Protein AF-A0A2W4QGM8-F1 (afdb_monomer_lite)

Foldseek 3Di:
DPQFDKDWDFPDDDPFKTKIFIDTPNHGFWIWIWGDDPAEIAIAIEGECCVPVVCVVVVVVNLLSVLQVVCVVCVVVVHQHAQHPYWYWYHNPVDIDTDGRDHCVVSPNDDDDDD

pLDDT: mean 84.16, std 13.18, range [39.97, 96.94]

Sequence (115 aa):
MNPTPVNFRVTSADRTEERLAIEIRGTPAGEAVIRYDSATAIVDARVRLEGFQQMHIALHQFHYELAAELLAFVLDRGAMAQESDGAILYDLGSELQALPLPANHEVGLGYPNSW

Structure (mmCIF, N/CA/C/O backbone):
data_AF-A0A2W4QGM8-F1
#
_entry.id   AF-A0A2W4QGM8-F1
#
loop_
_atom_site.group_PDB
_atom_site.id
_atom_site.type_symbol
_atom_site.label_atom_id
_atom_site.label_alt_id
_atom_site.label_comp_id
_atom_site.label_asym_id
_atom_site.label_entity_id
_atom_site.label_seq_id
_atom_site.pdbx_PDB_ins_code
_atom_site.Cartn_x
_atom_site.Cartn_y
_atom_site.Cartn_z
_atom_site.occupancy
_atom_site.B_iso_or_equiv
_atom_site.auth_seq_id
_atom_site.auth_comp_id
_atom_site.auth_asym_id
_atom_site.auth_atom_id
_atom_site.pdbx_PDB_model_num
ATOM 1 N N . MET A 1 1 ? 7.040 -0.023 20.015 1.00 51.44 1 MET A N 1
ATOM 2 C CA . MET A 1 1 ? 5.672 -0.506 19.715 1.00 51.44 1 MET A CA 1
ATOM 3 C C . MET A 1 1 ? 5.815 -1.804 18.942 1.00 51.44 1 MET A C 1
ATOM 5 O O . MET A 1 1 ? 6.770 -1.902 18.185 1.00 51.44 1 MET A O 1
ATOM 9 N N . ASN A 1 2 ? 4.941 -2.792 19.147 1.00 63.03 2 ASN A N 1
ATOM 10 C CA . ASN A 1 2 ? 4.914 -3.948 18.245 1.00 63.03 2 ASN A CA 1
ATOM 11 C C . ASN A 1 2 ? 4.389 -3.484 16.877 1.00 63.03 2 ASN A C 1
ATOM 13 O O . ASN A 1 2 ? 3.409 -2.732 16.875 1.00 63.03 2 ASN A O 1
ATOM 17 N N . PRO A 1 3 ? 5.008 -3.902 15.758 1.00 67.50 3 PRO A N 1
ATOM 18 C CA . PRO A 1 3 ? 4.550 -3.528 14.426 1.00 67.50 3 PRO A CA 1
ATOM 19 C C . PRO A 1 3 ? 3.102 -3.976 14.225 1.00 67.50 3 PRO A C 1
ATOM 21 O O . PRO A 1 3 ? 2.699 -5.057 14.670 1.00 67.50 3 PRO A O 1
ATOM 24 N N . THR A 1 4 ? 2.294 -3.120 13.601 1.00 79.81 4 THR A N 1
ATOM 25 C CA . THR A 1 4 ? 0.916 -3.486 13.266 1.00 79.81 4 THR A CA 1
ATOM 26 C C . THR A 1 4 ? 0.955 -4.502 12.124 1.00 79.81 4 THR A C 1
ATOM 28 O O . THR A 1 4 ? 1.498 -4.180 11.075 1.00 79.81 4 THR A O 1
ATOM 31 N N . PRO A 1 5 ? 0.364 -5.702 12.271 1.00 85.56 5 PRO A N 1
ATOM 32 C CA . PRO A 1 5 ? 0.376 -6.682 11.194 1.00 85.56 5 PRO A CA 1
ATOM 33 C C . PRO A 1 5 ? -0.451 -6.175 10.007 1.00 85.56 5 PRO A C 1
ATOM 35 O O . PRO A 1 5 ? -1.665 -5.963 10.132 1.00 85.56 5 PRO A O 1
ATOM 38 N N . VAL A 1 6 ? 0.226 -6.000 8.874 1.00 90.38 6 VAL A N 1
ATOM 39 C CA . VAL A 1 6 ? -0.340 -5.685 7.560 1.00 90.38 6 VAL A CA 1
ATOM 40 C C . VAL A 1 6 ? -0.085 -6.880 6.648 1.00 90.38 6 VAL A C 1
ATOM 42 O O . VAL A 1 6 ? 1.011 -7.428 6.644 1.00 90.38 6 VAL A O 1
ATOM 45 N N . ASN A 1 7 ? -1.096 -7.292 5.890 1.00 92.25 7 ASN A N 1
ATOM 46 C CA . ASN A 1 7 ? -0.962 -8.334 4.879 1.00 92.25 7 ASN A CA 1
ATOM 47 C C . ASN A 1 7 ? -1.389 -7.797 3.516 1.00 92.25 7 ASN A C 1
ATOM 49 O O . ASN A 1 7 ? -2.377 -7.063 3.410 1.00 92.25 7 ASN A O 1
ATOM 53 N N . PHE A 1 8 ? -0.691 -8.242 2.475 1.00 92.81 8 PHE A N 1
ATOM 54 C CA . PHE A 1 8 ? -1.066 -7.999 1.090 1.00 92.81 8 PHE A CA 1
ATOM 55 C C . PHE A 1 8 ? -1.493 -9.299 0.427 1.00 92.81 8 PHE A C 1
ATOM 57 O O . PHE A 1 8 ? -0.826 -10.327 0.546 1.00 92.81 8 PHE A O 1
ATOM 64 N N . ARG A 1 9 ? -2.595 -9.247 -0.316 1.00 93.94 9 ARG A N 1
ATOM 65 C CA . ARG A 1 9 ? -3.035 -10.350 -1.171 1.00 93.94 9 ARG A CA 1
ATOM 66 C C . ARG A 1 9 ? -3.171 -9.854 -2.597 1.00 93.94 9 ARG A C 1
ATOM 68 O O . ARG A 1 9 ? -4.007 -8.996 -2.853 1.00 93.94 9 ARG A O 1
ATOM 75 N N . VAL A 1 10 ? -2.419 -10.439 -3.526 1.00 94.50 10 VAL A N 1
ATOM 76 C CA . VAL A 1 10 ? -2.593 -10.179 -4.962 1.00 94.50 10 VAL A CA 1
ATOM 77 C C . VAL A 1 10 ? -4.002 -10.603 -5.381 1.00 94.50 10 VAL A C 1
ATOM 79 O O . VAL A 1 10 ? -4.396 -11.752 -5.185 1.00 94.50 10 VAL A O 1
ATOM 82 N N . THR A 1 11 ? -4.776 -9.666 -5.922 1.00 94.94 11 THR A N 1
ATOM 83 C CA . THR A 1 11 ? -6.137 -9.891 -6.429 1.00 94.94 11 THR A CA 1
ATOM 84 C C . THR A 1 11 ? -6.180 -9.978 -7.950 1.00 94.94 11 THR A C 1
ATOM 86 O O . THR A 1 11 ? -7.040 -10.665 -8.493 1.00 94.94 11 THR A O 1
ATOM 89 N N . SER A 1 12 ? -5.246 -9.319 -8.635 1.00 94.44 12 SER A N 1
ATOM 90 C CA . SER A 1 12 ? -5.047 -9.393 -10.082 1.00 94.44 12 SER A CA 1
ATOM 91 C C . SER A 1 12 ? -3.588 -9.089 -10.401 1.00 94.44 12 SER A C 1
ATOM 93 O O . SER A 1 12 ? -2.978 -8.269 -9.719 1.00 94.44 12 SER A O 1
ATOM 95 N N . ALA A 1 13 ? -3.039 -9.724 -11.431 1.00 92.62 13 ALA A N 1
ATOM 96 C CA . ALA A 1 13 ? -1.681 -9.477 -11.896 1.00 92.62 13 ALA A CA 1
ATOM 97 C C . ALA A 1 13 ? -1.592 -9.693 -13.408 1.00 92.62 13 ALA A C 1
ATOM 99 O O . ALA A 1 13 ? -2.050 -10.720 -13.918 1.00 92.62 13 ALA A O 1
ATOM 100 N N . ASP A 1 14 ? -0.980 -8.744 -14.108 1.00 90.50 14 ASP A N 1
ATOM 101 C CA . ASP A 1 14 ? -0.524 -8.900 -15.484 1.00 90.50 14 ASP A CA 1
ATOM 102 C C . ASP A 1 14 ? 0.969 -8.541 -15.615 1.00 90.50 14 ASP A C 1
ATOM 104 O O . ASP A 1 14 ? 1.711 -8.564 -14.638 1.00 90.50 14 ASP A O 1
ATOM 108 N N . ARG A 1 15 ? 1.455 -8.301 -16.840 1.00 84.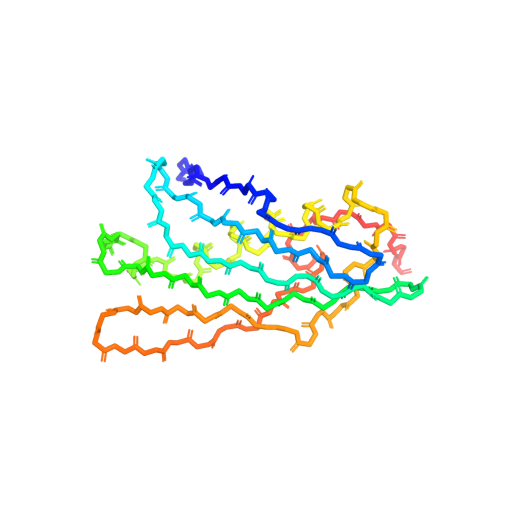31 15 ARG A N 1
ATOM 109 C CA . ARG A 1 15 ? 2.879 -8.010 -17.088 1.00 84.31 15 ARG A CA 1
ATOM 110 C C . ARG A 1 15 ? 3.323 -6.625 -16.616 1.00 84.31 15 ARG A C 1
ATOM 112 O O . ARG A 1 15 ? 4.522 -6.387 -16.547 1.00 84.31 15 ARG A O 1
ATOM 119 N N . THR A 1 16 ? 2.385 -5.719 -16.386 1.00 89.69 16 THR A N 1
ATOM 120 C CA . THR A 1 16 ? 2.624 -4.291 -16.155 1.00 89.69 16 THR A CA 1
ATOM 121 C C . THR A 1 16 ? 1.903 -3.764 -14.923 1.00 89.69 16 THR A C 1
ATOM 123 O O . THR A 1 16 ? 2.229 -2.679 -14.461 1.00 89.69 16 THR A O 1
ATOM 126 N N . GLU A 1 17 ? 0.940 -4.500 -14.373 1.00 93.38 17 GLU A N 1
ATOM 127 C CA . GLU A 1 17 ? 0.145 -4.066 -13.231 1.00 93.38 17 GLU A CA 1
ATOM 128 C C . GLU A 1 17 ? -0.138 -5.228 -12.268 1.00 93.38 17 GLU A C 1
ATOM 130 O O . GLU A 1 17 ? -0.601 -6.297 -12.671 1.00 93.38 17 GLU A O 1
ATOM 135 N N . GLU A 1 18 ? 0.079 -4.998 -10.973 1.00 94.31 18 GLU A N 1
ATOM 136 C CA . GLU A 1 18 ? -0.422 -5.842 -9.889 1.00 94.31 18 GLU A CA 1
ATOM 137 C C . GLU A 1 18 ? -1.407 -5.060 -9.020 1.00 94.31 18 GLU A C 1
ATOM 139 O O . GLU A 1 18 ? -1.174 -3.912 -8.644 1.00 94.31 18 GLU A O 1
ATOM 144 N N . ARG A 1 19 ? -2.520 -5.701 -8.665 1.00 95.75 19 ARG A N 1
ATOM 145 C CA . ARG A 1 19 ? -3.500 -5.182 -7.712 1.00 95.75 19 ARG A CA 1
ATOM 146 C C . ARG A 1 19 ? -3.443 -6.007 -6.443 1.00 95.75 19 ARG A C 1
ATOM 148 O O . ARG A 1 19 ? -3.500 -7.236 -6.491 1.00 95.75 19 ARG A O 1
ATOM 155 N N . LEU A 1 20 ? -3.361 -5.326 -5.311 1.00 96.25 20 LEU A N 1
ATOM 156 C CA . LEU A 1 20 ? -3.266 -5.916 -3.985 1.00 96.25 20 LEU A CA 1
ATOM 157 C C . LEU A 1 20 ? -4.487 -5.518 -3.161 1.00 96.25 20 LEU A C 1
ATOM 159 O O . LEU A 1 20 ? -4.868 -4.353 -3.144 1.00 96.25 20 LEU A O 1
ATOM 163 N N . ALA A 1 21 ? -5.062 -6.460 -2.423 1.00 96.94 21 ALA A N 1
ATOM 164 C CA . ALA A 1 21 ? -5.894 -6.157 -1.266 1.00 96.94 21 ALA A CA 1
ATOM 165 C C . ALA A 1 21 ? -4.996 -5.969 -0.037 1.00 96.94 21 ALA A C 1
ATOM 167 O O . ALA A 1 21 ? -4.088 -6.770 0.189 1.00 96.94 21 ALA A O 1
ATOM 168 N N . ILE A 1 22 ? -5.277 -4.937 0.757 1.00 96.31 22 ILE A N 1
ATOM 169 C CA . ILE A 1 22 ? -4.578 -4.620 2.004 1.00 96.31 22 ILE A CA 1
ATOM 170 C C . ILE A 1 22 ? -5.473 -5.027 3.171 1.00 96.31 22 ILE A C 1
ATOM 172 O O . ILE A 1 22 ? -6.613 -4.564 3.289 1.00 96.31 22 ILE A O 1
ATOM 176 N N . GLU A 1 23 ? -4.944 -5.860 4.058 1.00 95.38 23 GLU A N 1
ATOM 177 C CA . GLU A 1 23 ? -5.591 -6.252 5.306 1.00 95.38 23 GLU A CA 1
ATOM 178 C C . GLU A 1 23 ? -4.763 -5.754 6.493 1.00 95.38 23 GLU A C 1
ATOM 180 O O . GLU A 1 23 ? -3.554 -5.962 6.555 1.00 95.38 23 GLU A O 1
ATOM 185 N N . ILE A 1 24 ? -5.420 -5.116 7.459 1.00 92.81 24 ILE A N 1
ATOM 186 C CA . ILE A 1 24 ? -4.800 -4.641 8.697 1.00 92.81 24 ILE A CA 1
ATOM 187 C C . ILE A 1 24 ? -5.395 -5.448 9.841 1.00 92.81 24 ILE A C 1
ATOM 189 O O . ILE A 1 24 ? -6.610 -5.443 10.045 1.00 92.81 24 ILE A O 1
ATOM 193 N N . ARG A 1 25 ? -4.550 -6.158 10.598 1.00 90.06 25 ARG A N 1
ATOM 194 C CA . ARG A 1 25 ? -4.989 -7.047 11.695 1.00 90.06 25 ARG A CA 1
ATOM 195 C C . ARG A 1 25 ? -6.061 -8.064 11.257 1.00 90.06 25 ARG A C 1
ATOM 197 O O . ARG A 1 25 ? -6.958 -8.385 12.030 1.00 90.06 25 ARG A O 1
ATOM 204 N N . GLY A 1 26 ? -5.966 -8.556 10.019 1.00 90.12 26 GLY A N 1
ATOM 205 C CA . GLY A 1 26 ? -6.907 -9.523 9.435 1.00 90.12 26 GLY A CA 1
ATOM 206 C C . GLY A 1 26 ? -8.228 -8.928 8.933 1.00 90.12 26 GLY A C 1
ATOM 207 O O . GLY A 1 26 ? -9.100 -9.676 8.500 1.00 90.12 26 GLY A O 1
ATOM 208 N N . THR A 1 27 ? -8.388 -7.603 8.970 1.00 92.38 27 THR A N 1
ATOM 209 C CA . THR A 1 27 ? -9.584 -6.913 8.473 1.00 92.38 27 THR A CA 1
ATOM 210 C C . THR A 1 27 ? -9.270 -6.200 7.155 1.00 92.38 27 THR A C 1
ATOM 212 O O . THR A 1 27 ? -8.261 -5.492 7.089 1.00 92.38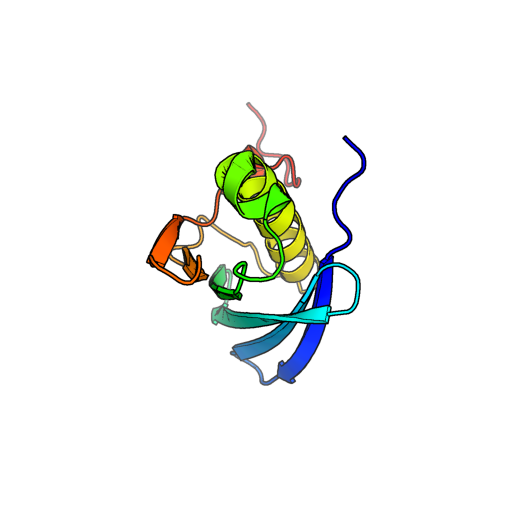 27 THR A O 1
ATOM 215 N N . PRO A 1 28 ? -10.122 -6.317 6.115 1.00 94.31 28 PRO A N 1
ATOM 216 C CA . PRO A 1 28 ? -9.955 -5.573 4.869 1.00 94.31 28 PRO A CA 1
ATOM 217 C C . PRO A 1 28 ? -9.901 -4.066 5.120 1.00 94.31 28 PRO A C 1
ATOM 219 O O . PRO A 1 28 ? -10.849 -3.480 5.642 1.00 94.31 28 PRO A O 1
ATOM 222 N N . ALA A 1 29 ? -8.799 -3.441 4.723 1.00 95.00 29 ALA A N 1
ATOM 223 C CA . ALA A 1 29 ? -8.546 -2.026 4.956 1.00 95.00 29 ALA A CA 1
ATOM 224 C C . ALA A 1 29 ? -8.448 -1.239 3.649 1.00 95.00 29 ALA A C 1
ATOM 226 O O . ALA A 1 29 ? -8.835 -0.074 3.608 1.00 95.00 29 ALA A O 1
ATOM 227 N N . GLY A 1 30 ? -7.997 -1.851 2.557 1.00 95.38 30 GLY A N 1
ATOM 228 C CA . GLY A 1 30 ? -7.716 -1.081 1.356 1.00 95.38 30 GLY A CA 1
ATOM 229 C C . GLY A 1 30 ? -7.253 -1.894 0.166 1.00 95.38 30 GLY A C 1
ATOM 230 O O . GLY A 1 30 ? -7.369 -3.119 0.142 1.00 95.38 30 GLY A O 1
ATOM 231 N N . GLU A 1 31 ? -6.708 -1.180 -0.804 1.00 96.75 31 GLU A N 1
ATOM 232 C CA . GLU A 1 31 ? -6.115 -1.740 -2.008 1.00 96.75 31 GLU A CA 1
ATOM 233 C C . GLU A 1 31 ? -4.864 -0.959 -2.411 1.00 96.75 31 GLU A C 1
ATOM 235 O O . GLU A 1 31 ? -4.733 0.223 -2.090 1.00 96.75 31 GLU A O 1
ATOM 240 N N . ALA A 1 32 ? -3.951 -1.624 -3.109 1.00 94.69 32 ALA A N 1
ATOM 241 C CA . ALA A 1 32 ? -2.838 -0.986 -3.795 1.00 94.69 32 ALA A CA 1
ATOM 242 C C . ALA A 1 32 ? -2.804 -1.423 -5.256 1.00 94.69 32 ALA A C 1
ATOM 244 O O . ALA A 1 32 ? -3.172 -2.549 -5.592 1.00 94.69 32 ALA A O 1
ATOM 245 N N . VAL A 1 33 ? -2.350 -0.524 -6.116 1.00 93.88 33 VAL A N 1
ATOM 246 C CA . VAL A 1 33 ? -2.049 -0.775 -7.517 1.00 93.88 33 VAL A CA 1
ATOM 247 C C . VAL A 1 33 ? -0.571 -0.490 -7.710 1.00 93.88 33 VAL A C 1
ATOM 249 O O . VAL A 1 33 ? -0.101 0.611 -7.431 1.00 93.88 33 VAL A O 1
ATOM 252 N N . ILE A 1 34 ? 0.156 -1.493 -8.180 1.00 91.50 34 ILE A N 1
ATOM 253 C CA . ILE A 1 34 ? 1.566 -1.393 -8.525 1.00 91.50 34 ILE A CA 1
ATOM 254 C C . ILE A 1 34 ? 1.656 -1.446 -10.040 1.00 91.50 34 ILE A C 1
ATOM 256 O O . ILE A 1 34 ? 1.218 -2.418 -10.647 1.00 91.50 34 ILE A O 1
ATOM 260 N N . ARG A 1 35 ? 2.217 -0.405 -10.647 1.00 90.62 35 ARG A N 1
ATOM 261 C CA . ARG A 1 35 ? 2.443 -0.319 -12.090 1.00 90.62 35 ARG A CA 1
ATOM 262 C C . ARG A 1 35 ? 3.933 -0.430 -12.359 1.00 90.62 35 ARG A C 1
ATOM 264 O O . ARG A 1 35 ? 4.700 0.392 -11.867 1.00 90.62 35 ARG A O 1
ATOM 271 N N . TYR A 1 36 ? 4.323 -1.440 -13.121 1.00 86.00 36 TYR A N 1
ATOM 272 C CA . TYR A 1 36 ? 5.704 -1.751 -13.456 1.00 86.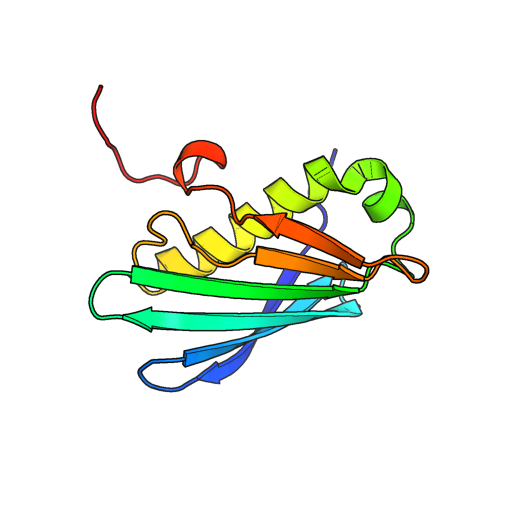00 36 TYR A CA 1
ATOM 273 C C . TYR A 1 36 ? 6.080 -1.170 -14.818 1.00 86.00 36 TYR A C 1
ATOM 275 O O . TYR A 1 36 ? 5.344 -1.312 -15.797 1.00 86.00 36 TYR A O 1
ATOM 283 N N . ASP A 1 37 ? 7.267 -0.583 -14.878 1.00 83.12 37 ASP A N 1
ATOM 284 C CA . ASP A 1 37 ? 8.009 -0.310 -16.107 1.00 83.12 37 ASP A CA 1
ATOM 285 C C . ASP A 1 37 ? 9.271 -1.200 -16.129 1.00 83.12 37 ASP A C 1
ATOM 287 O O . ASP A 1 37 ? 9.584 -1.917 -15.181 1.00 83.12 37 ASP A O 1
ATOM 291 N N . SER A 1 38 ? 10.014 -1.158 -17.227 1.00 73.31 38 SER A N 1
ATOM 292 C CA . SER A 1 38 ? 11.257 -1.872 -17.515 1.00 73.31 38 SER A CA 1
ATOM 293 C C . SER A 1 38 ? 12.336 -1.816 -16.423 1.00 73.31 38 SER A C 1
ATOM 295 O O . SER A 1 38 ? 13.208 -2.684 -16.416 1.00 73.31 38 SER A O 1
ATOM 297 N N . ALA A 1 39 ? 12.290 -0.844 -15.506 1.00 72.88 39 ALA A N 1
ATOM 298 C CA . ALA A 1 39 ? 13.226 -0.734 -14.385 1.00 72.88 39 ALA A CA 1
ATOM 299 C C . ALA A 1 39 ? 12.589 -0.289 -13.055 1.00 72.88 39 ALA A C 1
ATOM 301 O O . ALA A 1 39 ? 13.220 -0.434 -12.007 1.00 72.88 39 ALA A O 1
ATOM 302 N N . THR A 1 40 ? 11.367 0.249 -13.077 1.00 78.94 40 THR A N 1
ATOM 303 C CA . THR A 1 40 ? 10.760 0.930 -11.927 1.00 78.94 40 THR A CA 1
ATOM 304 C C . THR A 1 40 ? 9.354 0.428 -11.631 1.00 78.94 40 THR A C 1
ATOM 306 O O . THR A 1 40 ? 8.735 -0.261 -12.443 1.00 78.94 40 THR A O 1
ATOM 309 N N . ALA A 1 41 ? 8.841 0.773 -10.452 1.00 84.62 41 ALA A N 1
ATOM 310 C CA . ALA A 1 41 ? 7.447 0.557 -10.102 1.00 84.62 41 ALA A CA 1
ATOM 311 C C . ALA A 1 41 ? 6.853 1.801 -9.434 1.00 84.62 41 ALA A C 1
ATOM 313 O O . ALA A 1 41 ? 7.470 2.387 -8.546 1.00 84.62 41 ALA A O 1
ATOM 314 N N . ILE A 1 42 ? 5.639 2.164 -9.845 1.00 87.81 42 ILE A N 1
ATOM 315 C CA . ILE A 1 42 ? 4.822 3.207 -9.218 1.00 87.81 42 ILE A CA 1
ATOM 316 C C . ILE A 1 42 ? 3.768 2.519 -8.357 1.00 87.81 42 ILE A C 1
ATOM 318 O O . ILE A 1 42 ? 3.055 1.641 -8.850 1.00 87.81 42 ILE A O 1
ATOM 322 N N . VAL A 1 43 ? 3.652 2.924 -7.091 1.00 88.56 43 VAL A N 1
ATOM 323 C CA . VAL A 1 43 ? 2.696 2.338 -6.143 1.00 88.56 43 VAL A CA 1
ATOM 324 C C . VAL A 1 43 ? 1.672 3.374 -5.711 1.00 88.56 43 VAL A C 1
ATOM 326 O O . VAL A 1 43 ? 2.002 4.322 -5.005 1.00 88.56 43 VAL A O 1
ATOM 329 N N . ASP A 1 44 ? 0.412 3.143 -6.058 1.00 91.00 44 ASP A N 1
ATOM 330 C CA . ASP A 1 44 ? -0.715 3.916 -5.546 1.00 91.00 44 ASP A CA 1
ATOM 331 C C . ASP A 1 44 ? -1.524 3.049 -4.590 1.00 91.00 44 ASP A C 1
ATOM 333 O O . ASP A 1 44 ? -1.953 1.954 -4.951 1.00 91.00 44 ASP A O 1
ATOM 337 N N . ALA A 1 45 ? -1.763 3.524 -3.371 1.00 93.38 45 ALA A N 1
ATOM 338 C CA . ALA A 1 45 ? -2.535 2.781 -2.383 1.00 93.38 45 ALA A CA 1
ATOM 339 C C . ALA A 1 45 ? -3.663 3.625 -1.800 1.00 93.38 45 ALA A C 1
ATOM 341 O O . ALA A 1 45 ? -3.536 4.832 -1.611 1.00 93.38 45 ALA A O 1
ATOM 342 N N . ARG A 1 46 ? -4.773 2.971 -1.462 1.00 95.81 46 ARG A N 1
ATOM 343 C CA . ARG A 1 46 ? -5.873 3.567 -0.708 1.00 95.81 46 ARG A CA 1
ATOM 344 C C . ARG A 1 46 ? -6.191 2.704 0.497 1.00 95.81 46 ARG A C 1
ATOM 346 O O . ARG A 1 46 ? -6.507 1.527 0.350 1.00 95.81 46 ARG A O 1
ATOM 353 N N . VAL A 1 47 ? -6.163 3.301 1.683 1.00 96.12 47 VAL A N 1
ATOM 354 C CA . VAL A 1 47 ? -6.363 2.620 2.965 1.00 96.12 47 VAL A CA 1
ATOM 355 C C . VAL A 1 47 ? -7.433 3.336 3.774 1.00 96.12 47 VAL A C 1
ATOM 357 O O . VAL A 1 47 ? -7.370 4.542 3.971 1.00 96.12 47 VAL A O 1
ATOM 360 N N . ARG A 1 48 ? -8.413 2.588 4.274 1.00 95.25 48 ARG A N 1
ATOM 361 C CA . ARG A 1 48 ? -9.460 3.078 5.174 1.00 95.25 48 ARG A CA 1
ATOM 362 C C . ARG A 1 48 ? -9.064 2.811 6.618 1.00 95.25 48 ARG A C 1
ATOM 364 O O . ARG A 1 48 ? -8.824 1.661 6.987 1.00 95.25 48 ARG A O 1
ATOM 371 N N . LEU A 1 49 ? -9.025 3.867 7.428 1.00 92.38 49 LEU A N 1
ATOM 372 C CA . LEU A 1 49 ? -8.603 3.814 8.828 1.00 92.38 49 LEU A CA 1
ATOM 373 C C . LEU A 1 49 ? -9.717 4.130 9.838 1.00 92.38 49 LEU A C 1
ATOM 375 O O . LEU A 1 49 ? -9.470 4.044 11.037 1.00 92.38 49 LEU A O 1
ATOM 379 N N . GLU A 1 50 ? -10.951 4.382 9.389 1.00 87.25 50 GLU A N 1
ATOM 380 C CA . GLU A 1 50 ? -12.111 4.697 10.247 1.00 87.25 50 GLU A CA 1
ATOM 381 C C . GLU A 1 50 ? -12.280 3.720 11.437 1.00 87.25 50 GLU A C 1
ATOM 383 O O . GLU A 1 50 ? -12.510 4.130 12.579 1.00 87.25 50 GLU A O 1
ATOM 388 N N . GLY A 1 51 ? -12.080 2.418 11.196 1.00 85.50 51 GLY A N 1
ATOM 389 C CA . GLY A 1 51 ? -12.146 1.359 12.215 1.00 85.50 51 GLY A CA 1
ATOM 390 C C . GLY A 1 51 ? -10.877 1.169 13.061 1.00 85.50 51 GLY A C 1
ATOM 391 O O . GLY A 1 51 ? -10.835 0.282 13.914 1.00 85.50 51 GLY A O 1
ATOM 392 N N . PHE A 1 52 ? -9.832 1.970 12.844 1.00 87.75 52 PHE A N 1
ATOM 393 C CA . PHE A 1 52 ? -8.491 1.798 13.409 1.00 87.75 52 PHE A CA 1
ATOM 394 C C . PHE A 1 52 ? -7.992 3.078 14.098 1.00 87.75 52 PHE A C 1
ATOM 396 O O . PHE A 1 52 ? -6.938 3.613 13.767 1.00 87.75 52 PHE A O 1
ATOM 403 N N . GLN A 1 53 ? -8.717 3.540 15.118 1.00 85.62 53 GLN A N 1
ATOM 404 C CA . GLN A 1 53 ? -8.477 4.821 15.808 1.00 85.62 53 GLN A CA 1
ATOM 405 C C . GLN A 1 53 ? -7.018 5.062 16.248 1.00 85.62 53 GLN A C 1
ATOM 407 O O . GLN A 1 53 ? -6.487 6.154 16.064 1.00 85.62 53 GLN A O 1
ATOM 412 N N . GLN A 1 54 ? -6.316 4.048 16.766 1.00 85.19 54 GLN A N 1
ATOM 413 C CA . GLN A 1 54 ? -4.889 4.187 17.106 1.00 85.19 54 GLN A CA 1
ATOM 414 C C . GLN A 1 54 ? -3.991 4.564 15.910 1.00 85.19 54 GLN A C 1
ATOM 416 O O . GLN A 1 54 ? -2.979 5.231 16.102 1.00 85.19 54 GLN A O 1
ATOM 421 N N . MET A 1 55 ? -4.351 4.159 14.689 1.00 86.00 55 MET A N 1
ATOM 422 C CA . MET A 1 55 ? -3.602 4.476 13.468 1.00 86.00 55 MET A CA 1
ATOM 423 C C . MET A 1 55 ? -3.893 5.891 12.980 1.00 86.00 55 MET A C 1
ATOM 425 O O . MET A 1 55 ? -2.985 6.510 12.448 1.00 86.00 55 MET A O 1
ATOM 429 N N . HIS A 1 56 ? -5.090 6.441 13.223 1.00 84.69 56 HIS A N 1
ATOM 430 C CA . HIS A 1 56 ? -5.322 7.879 13.018 1.00 84.69 56 HIS A CA 1
ATOM 431 C C . HIS A 1 56 ? -4.371 8.716 13.872 1.00 84.69 56 HIS A C 1
ATOM 433 O O . HIS A 1 56 ? -3.730 9.634 13.375 1.00 84.69 56 HIS A O 1
ATOM 439 N N . ILE A 1 57 ? -4.250 8.377 15.158 1.00 86.12 57 ILE A N 1
ATOM 440 C CA . ILE A 1 57 ? -3.427 9.141 16.106 1.00 86.12 57 ILE A CA 1
ATOM 441 C C . ILE A 1 57 ? -1.937 9.056 15.740 1.00 86.12 57 ILE A C 1
ATOM 443 O O . ILE A 1 57 ? -1.211 10.039 15.862 1.00 86.12 57 ILE A O 1
ATOM 447 N N . ALA A 1 58 ? -1.481 7.887 15.286 1.00 89.81 58 ALA A N 1
ATOM 448 C CA . ALA A 1 58 ? -0.087 7.620 14.943 1.00 89.81 58 ALA A CA 1
ATOM 449 C C . ALA A 1 58 ? 0.145 7.522 13.424 1.00 89.81 58 ALA A C 1
ATOM 451 O O . ALA A 1 58 ? 0.986 6.736 12.981 1.00 89.81 58 ALA A O 1
ATOM 452 N N . LEU A 1 59 ? -0.589 8.308 12.625 1.00 91.06 59 LEU A N 1
ATOM 453 C CA . LEU A 1 59 ? -0.628 8.143 11.170 1.00 91.06 59 LEU A CA 1
ATOM 454 C C . LEU A 1 59 ? 0.753 8.204 10.522 1.00 91.06 59 LEU A C 1
ATOM 456 O O . LEU A 1 59 ? 1.062 7.361 9.691 1.00 91.06 59 LEU A O 1
ATOM 460 N N . HIS A 1 60 ? 1.603 9.149 10.926 1.00 91.25 60 HIS A N 1
ATOM 461 C CA . HIS A 1 60 ? 2.956 9.260 10.377 1.00 91.25 60 HIS A CA 1
ATOM 462 C C . HIS A 1 60 ? 3.780 7.990 10.610 1.00 91.25 60 HIS A C 1
ATOM 464 O O . HIS A 1 60 ? 4.415 7.498 9.686 1.00 91.25 60 HIS A O 1
ATOM 470 N N . GLN A 1 61 ? 3.748 7.426 11.820 1.00 90.56 61 GLN A N 1
ATOM 471 C CA . GLN A 1 61 ? 4.481 6.193 12.106 1.00 90.56 61 GLN A CA 1
ATOM 472 C C . GLN A 1 61 ? 3.916 5.022 11.294 1.00 90.56 61 GLN A C 1
ATOM 474 O O . GLN A 1 61 ? 4.671 4.298 10.651 1.00 90.56 61 GLN A O 1
ATOM 479 N N . PHE A 1 62 ? 2.589 4.870 11.284 1.00 92.06 62 PHE A N 1
ATOM 480 C CA . PHE A 1 62 ? 1.927 3.829 10.501 1.00 92.06 62 PHE A CA 1
ATOM 481 C C . PHE A 1 62 ? 2.217 3.964 9.002 1.00 92.06 62 PHE A C 1
ATOM 483 O O . PHE A 1 62 ? 2.374 2.962 8.312 1.00 92.06 62 PHE A O 1
ATOM 490 N N . HIS A 1 63 ? 2.321 5.192 8.499 1.00 93.12 63 HIS A N 1
ATOM 491 C CA . HIS A 1 63 ? 2.646 5.467 7.112 1.00 93.12 63 HIS A CA 1
ATOM 492 C C . HIS A 1 63 ? 4.017 4.912 6.722 1.00 93.12 63 HIS A C 1
ATOM 494 O O . HIS A 1 63 ? 4.101 4.192 5.731 1.00 93.12 63 HIS A O 1
ATOM 500 N N . TYR A 1 64 ? 5.057 5.158 7.524 1.00 90.00 64 TYR A N 1
ATOM 501 C CA . TYR A 1 64 ? 6.382 4.585 7.270 1.00 90.00 64 TYR A CA 1
ATOM 502 C C . TYR A 1 64 ? 6.388 3.055 7.377 1.00 90.00 64 TYR A C 1
ATOM 504 O O . TYR A 1 64 ? 7.006 2.398 6.544 1.00 90.00 64 TYR A O 1
ATOM 512 N N . GLU A 1 65 ? 5.674 2.479 8.352 1.00 90.44 65 GLU A N 1
ATOM 513 C CA . GLU A 1 65 ? 5.544 1.019 8.490 1.00 90.44 65 GLU A CA 1
ATOM 514 C C . GLU A 1 65 ? 4.864 0.399 7.255 1.00 90.44 65 GLU A C 1
ATOM 516 O O . GLU A 1 65 ? 5.405 -0.516 6.639 1.00 90.44 65 GLU A O 1
ATOM 521 N N . LEU A 1 66 ? 3.711 0.930 6.838 1.00 92.19 66 LEU A N 1
ATOM 522 C CA . LEU A 1 66 ? 2.980 0.446 5.665 1.00 92.19 66 LEU A CA 1
ATOM 523 C C . LEU A 1 66 ? 3.776 0.637 4.369 1.00 92.19 66 LEU A C 1
ATOM 525 O O . LEU A 1 66 ? 3.780 -0.246 3.512 1.00 92.19 66 LEU A O 1
ATOM 529 N N . ALA A 1 67 ? 4.423 1.791 4.211 1.00 90.50 67 ALA A N 1
ATOM 530 C CA . ALA A 1 67 ? 5.239 2.075 3.043 1.00 90.50 67 ALA A CA 1
ATOM 531 C C . ALA A 1 67 ? 6.421 1.110 2.938 1.00 90.50 67 ALA A C 1
ATOM 533 O O . ALA A 1 67 ? 6.684 0.604 1.851 1.00 90.50 67 ALA A O 1
ATOM 534 N N . ALA A 1 68 ? 7.092 0.805 4.053 1.00 88.50 68 ALA A N 1
ATOM 535 C CA . ALA A 1 68 ? 8.167 -0.178 4.074 1.00 88.50 68 ALA A CA 1
ATOM 536 C C . ALA A 1 68 ? 7.675 -1.556 3.599 1.00 88.50 68 ALA A C 1
ATOM 538 O O . ALA A 1 68 ? 8.292 -2.170 2.734 1.00 88.50 68 ALA A O 1
ATOM 539 N N . GLU A 1 69 ? 6.525 -2.014 4.087 1.00 90.50 69 GLU A N 1
ATOM 540 C CA . GLU A 1 69 ? 5.953 -3.297 3.666 1.00 90.50 69 GLU A CA 1
ATOM 541 C C . GLU A 1 69 ? 5.597 -3.308 2.163 1.00 90.50 69 GLU A C 1
ATOM 543 O O . GLU A 1 69 ? 5.904 -4.269 1.455 1.00 90.50 69 GLU A O 1
ATOM 548 N N . LEU A 1 70 ? 5.011 -2.225 1.634 1.00 90.12 70 LEU A N 1
ATOM 549 C CA . LEU A 1 70 ? 4.714 -2.095 0.198 1.00 90.12 70 LEU A CA 1
ATOM 550 C C . LEU A 1 70 ? 5.988 -2.089 -0.658 1.00 90.12 70 LEU A C 1
ATOM 552 O O . LEU A 1 70 ? 6.053 -2.763 -1.686 1.00 90.12 70 LEU A O 1
ATOM 556 N N . LEU A 1 71 ? 7.011 -1.349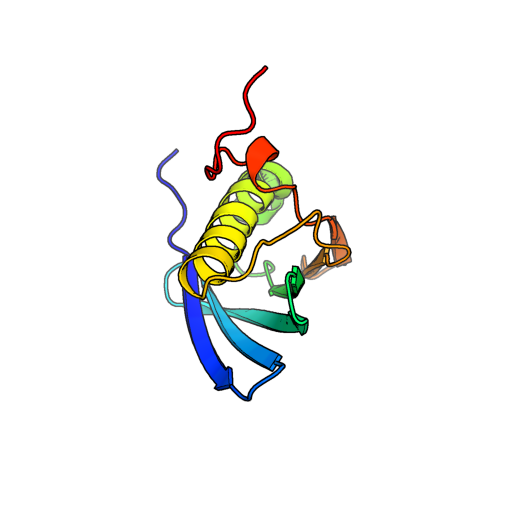 -0.238 1.00 87.31 71 LEU A N 1
ATOM 557 C CA . LEU A 1 71 ? 8.292 -1.273 -0.938 1.00 87.31 71 LEU A CA 1
ATOM 558 C C . LEU A 1 71 ? 9.021 -2.619 -0.913 1.00 87.31 71 LEU A C 1
ATOM 560 O O . LEU A 1 71 ? 9.558 -3.036 -1.935 1.00 87.31 71 LEU A O 1
ATOM 564 N N . ALA A 1 72 ? 9.002 -3.329 0.217 1.00 87.06 72 ALA A N 1
ATOM 565 C CA . ALA A 1 72 ? 9.561 -4.672 0.324 1.00 87.06 72 ALA A CA 1
ATOM 566 C C . ALA A 1 72 ? 8.850 -5.653 -0.621 1.00 87.06 72 ALA A C 1
ATOM 568 O O . ALA A 1 72 ? 9.516 -6.427 -1.308 1.00 87.06 72 ALA A O 1
ATOM 569 N N . PHE A 1 73 ? 7.518 -5.569 -0.723 1.00 88.31 73 PHE A N 1
ATOM 570 C CA . PHE A 1 73 ? 6.743 -6.363 -1.678 1.00 88.31 73 PHE A CA 1
ATOM 571 C C . PHE A 1 73 ? 7.170 -6.094 -3.130 1.00 88.31 73 PHE A C 1
ATOM 573 O O . PHE A 1 73 ? 7.354 -7.029 -3.906 1.00 88.31 73 PHE A O 1
ATOM 580 N N . VAL A 1 74 ? 7.366 -4.826 -3.505 1.00 86.25 74 VAL A N 1
ATOM 581 C CA . VAL A 1 74 ? 7.829 -4.443 -4.850 1.00 86.25 74 VAL A CA 1
ATOM 582 C C . VAL A 1 74 ? 9.247 -4.953 -5.128 1.00 86.25 74 VAL A C 1
ATOM 584 O O . VAL A 1 74 ? 9.501 -5.498 -6.204 1.00 86.25 74 VAL A O 1
ATOM 587 N N . LEU A 1 75 ? 10.155 -4.814 -4.157 1.00 83.50 75 LEU A N 1
ATOM 588 C CA . LEU A 1 75 ? 11.546 -5.258 -4.272 1.00 83.50 75 LEU A CA 1
ATOM 589 C C . LEU A 1 75 ? 11.656 -6.780 -4.439 1.00 83.50 75 LEU A C 1
ATOM 591 O O . LEU A 1 75 ? 12.467 -7.242 -5.241 1.00 83.50 75 LEU A O 1
ATOM 595 N N . ASP A 1 76 ? 10.813 -7.562 -3.757 1.00 85.50 76 ASP A N 1
ATOM 596 C CA . ASP A 1 76 ? 10.750 -9.026 -3.909 1.00 85.50 76 ASP A CA 1
ATOM 597 C C . ASP A 1 76 ? 10.367 -9.455 -5.341 1.00 85.50 76 ASP A C 1
ATOM 599 O O . ASP A 1 76 ? 10.744 -10.527 -5.813 1.00 85.50 76 ASP A O 1
ATOM 603 N N . ARG A 1 77 ? 9.685 -8.580 -6.093 1.00 80.88 77 ARG A N 1
ATOM 604 C CA . ARG A 1 77 ? 9.358 -8.787 -7.516 1.00 80.88 77 ARG A CA 1
ATOM 605 C C . ARG A 1 77 ? 10.453 -8.335 -8.481 1.00 80.88 77 ARG A C 1
ATOM 607 O O . ARG A 1 77 ? 10.266 -8.422 -9.692 1.00 80.88 77 ARG A O 1
ATOM 614 N N . GLY A 1 78 ? 11.601 -7.897 -7.966 1.00 75.94 78 GLY A N 1
ATOM 615 C CA . GLY A 1 78 ? 12.759 -7.485 -8.758 1.00 75.94 78 GLY A CA 1
ATOM 616 C C . GLY A 1 78 ? 12.643 -6.088 -9.371 1.00 75.94 78 GLY A C 1
ATOM 617 O O . GLY A 1 78 ? 13.503 -5.709 -10.164 1.00 75.94 78 GLY A O 1
ATOM 618 N N . ALA A 1 79 ? 11.612 -5.318 -9.015 1.00 73.69 79 ALA A N 1
ATOM 619 C CA . ALA A 1 79 ? 11.475 -3.932 -9.438 1.00 73.69 79 ALA A CA 1
ATOM 620 C C . ALA A 1 79 ? 12.206 -3.008 -8.460 1.00 73.69 79 ALA A C 1
ATOM 622 O O . ALA A 1 79 ? 12.067 -3.141 -7.242 1.00 73.69 79 ALA A O 1
ATOM 623 N N . MET A 1 80 ? 12.960 -2.035 -8.977 1.00 68.31 80 MET A N 1
ATOM 624 C CA . MET A 1 80 ? 13.464 -0.960 -8.131 1.00 68.31 80 MET A CA 1
ATOM 625 C C . MET A 1 80 ? 12.304 0.003 -7.879 1.00 68.31 80 MET A C 1
ATOM 627 O O . MET A 1 80 ? 11.830 0.666 -8.798 1.00 68.31 80 MET A O 1
ATOM 631 N N . ALA A 1 81 ? 11.827 0.092 -6.639 1.00 59.88 81 ALA A N 1
ATOM 632 C CA . ALA A 1 81 ? 10.940 1.179 -6.235 1.00 59.88 81 ALA A CA 1
ATOM 633 C C . ALA A 1 81 ? 11.763 2.477 -6.171 1.00 59.88 81 ALA A C 1
ATOM 635 O O . ALA A 1 81 ? 12.216 2.910 -5.112 1.00 59.88 81 ALA A O 1
ATOM 636 N N . GLN A 1 82 ? 12.080 3.023 -7.339 1.00 55.03 82 GLN A N 1
ATOM 637 C CA . GLN A 1 82 ? 12.792 4.279 -7.482 1.00 55.03 82 GLN A CA 1
ATOM 638 C C . GLN A 1 82 ? 11.783 5.382 -7.186 1.00 55.03 82 GLN A C 1
ATOM 640 O O . GLN A 1 82 ? 10.788 5.434 -7.897 1.00 55.03 82 GLN A O 1
ATOM 645 N N . GLU A 1 83 ? 12.014 6.160 -6.116 1.00 55.97 83 GLU A N 1
ATOM 646 C CA . GLU A 1 83 ? 11.280 7.394 -5.770 1.00 55.97 83 GLU A CA 1
ATOM 647 C C . GLU A 1 83 ? 9.838 7.370 -6.291 1.00 55.97 83 GLU A C 1
ATOM 649 O O . GLU A 1 83 ? 9.515 8.031 -7.271 1.00 55.97 83 GLU A O 1
ATOM 654 N N . SER A 1 84 ? 9.009 6.475 -5.745 1.00 57.03 84 SER A N 1
ATOM 655 C CA . SER A 1 84 ? 7.683 6.240 -6.315 1.00 57.03 84 SER A CA 1
ATOM 656 C C . SER A 1 84 ? 6.898 7.549 -6.289 1.00 57.03 84 SER A C 1
ATOM 658 O O . SER A 1 84 ? 6.482 7.985 -5.221 1.00 57.03 84 SER A O 1
ATOM 660 N N . ASP A 1 85 ? 6.617 8.109 -7.469 1.00 66.62 85 ASP A N 1
ATOM 661 C CA . ASP A 1 85 ? 5.679 9.227 -7.675 1.00 66.62 85 ASP A CA 1
ATOM 662 C C . ASP A 1 85 ? 4.262 8.926 -7.144 1.00 66.62 85 ASP A C 1
ATOM 664 O O . ASP A 1 85 ? 3.383 9.790 -7.127 1.00 66.62 85 ASP A O 1
ATOM 668 N N . GLY A 1 86 ? 4.010 7.678 -6.752 1.00 77.69 86 GLY A N 1
ATOM 669 C CA . GLY A 1 86 ? 2.771 7.251 -6.131 1.00 77.69 86 GLY A CA 1
ATOM 670 C C . GLY A 1 86 ? 2.606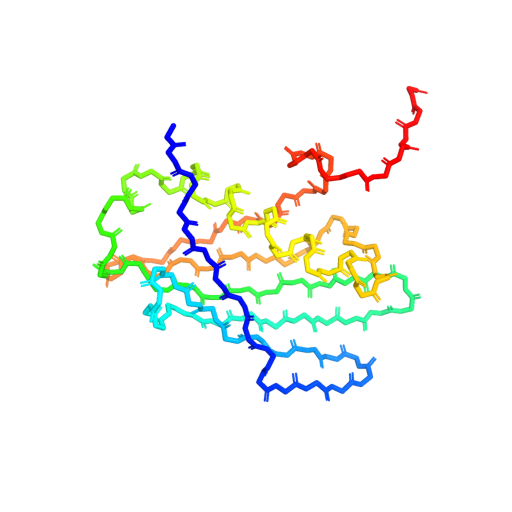 7.719 -4.681 1.00 77.69 86 GLY A C 1
ATOM 671 O O . GLY A 1 86 ? 3.541 8.131 -3.990 1.00 77.69 86 GLY A O 1
ATOM 672 N N . ALA A 1 87 ? 1.369 7.642 -4.206 1.00 87.44 87 ALA A N 1
ATOM 673 C CA . ALA A 1 87 ? 0.988 8.075 -2.869 1.00 87.44 87 ALA A CA 1
ATOM 674 C C . ALA A 1 87 ? 0.084 7.051 -2.180 1.00 87.44 87 ALA A C 1
ATOM 676 O O . ALA A 1 87 ? -0.619 6.260 -2.815 1.00 87.44 87 ALA A O 1
ATOM 677 N N . ILE A 1 88 ? 0.062 7.116 -0.851 1.00 92.44 88 ILE A N 1
ATOM 678 C CA . ILE A 1 88 ? -0.910 6.406 -0.030 1.00 92.44 88 ILE A CA 1
ATOM 679 C C . ILE A 1 88 ? -1.996 7.395 0.392 1.00 92.44 88 ILE A C 1
ATOM 681 O O . ILE A 1 88 ? -1.741 8.374 1.096 1.00 92.44 88 ILE A O 1
ATOM 685 N N . LEU A 1 89 ? -3.221 7.128 -0.050 1.00 94.75 89 LEU A N 1
ATOM 686 C CA . LEU A 1 89 ? -4.425 7.847 0.336 1.00 94.75 89 LEU A CA 1
ATOM 687 C C . LEU A 1 89 ? -5.050 7.181 1.560 1.00 94.75 89 LEU A C 1
ATOM 689 O O . LEU A 1 89 ? -5.533 6.050 1.485 1.00 94.75 89 LEU A O 1
ATOM 693 N N . TYR A 1 90 ? -5.088 7.902 2.673 1.00 95.12 90 TYR A N 1
ATOM 694 C CA . TYR A 1 90 ? -5.747 7.477 3.898 1.00 95.12 90 TYR A CA 1
ATOM 695 C C . TYR A 1 90 ? -7.131 8.104 3.999 1.00 95.12 90 TYR A C 1
ATOM 697 O O . TYR A 1 90 ? -7.281 9.324 4.007 1.00 95.12 90 TYR A O 1
ATOM 705 N N . ASP A 1 91 ? -8.140 7.250 4.078 1.00 94.31 91 ASP A N 1
ATOM 706 C CA . ASP A 1 91 ? -9.519 7.615 4.359 1.00 94.31 91 ASP A CA 1
ATOM 707 C C . ASP A 1 91 ? -9.751 7.505 5.864 1.00 94.31 91 ASP A C 1
ATOM 709 O O . ASP A 1 91 ? -9.845 6.403 6.420 1.00 94.31 91 ASP A O 1
ATOM 713 N N . LEU A 1 92 ? -9.767 8.667 6.518 1.00 90.44 92 LEU A N 1
ATOM 714 C CA . LEU A 1 92 ? -9.886 8.803 7.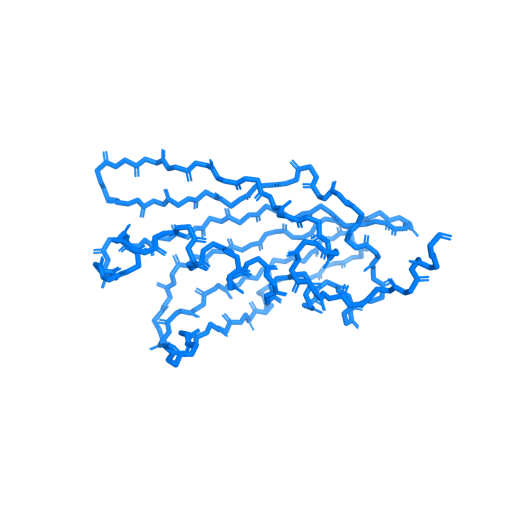963 1.00 90.44 92 LEU A CA 1
ATOM 715 C C . LEU A 1 92 ? -11.360 8.965 8.400 1.00 90.44 92 LEU A C 1
ATOM 717 O O . LEU A 1 92 ? -11.653 9.423 9.504 1.00 90.44 92 LEU A O 1
ATOM 721 N N . GLY A 1 93 ? -12.321 8.628 7.531 1.00 87.19 93 GLY A N 1
ATOM 722 C CA . GLY A 1 93 ? -13.762 8.722 7.786 1.00 87.19 93 GLY A CA 1
ATOM 723 C C . GLY A 1 93 ? -14.335 10.129 7.584 1.00 87.19 93 GLY A C 1
ATOM 724 O O . GLY A 1 93 ? -15.295 10.300 6.837 1.00 87.19 93 GLY A O 1
ATOM 725 N N . SER A 1 94 ? -13.749 11.154 8.212 1.00 84.94 94 SER A N 1
ATOM 726 C CA . SER A 1 94 ? -14.155 12.562 8.030 1.00 84.94 94 SER A CA 1
ATOM 727 C C . SER A 1 94 ? -13.258 13.352 7.080 1.00 84.94 94 SER A C 1
ATOM 729 O O . SER A 1 94 ? -13.628 14.443 6.648 1.00 84.94 94 SER A O 1
ATOM 731 N N . GLU A 1 95 ? -12.075 12.827 6.776 1.00 89.25 95 GLU A N 1
ATOM 732 C CA . GLU A 1 95 ? -11.064 13.493 5.962 1.00 89.25 95 GLU A CA 1
ATOM 733 C C . GLU A 1 95 ? -10.279 12.484 5.118 1.00 89.25 95 GLU A C 1
ATOM 735 O O . GLU A 1 95 ? -10.220 11.291 5.424 1.00 89.25 95 GLU A O 1
ATOM 740 N N . LEU A 1 96 ? -9.682 12.986 4.038 1.00 92.38 96 LEU A N 1
ATOM 741 C CA . LEU A 1 96 ? -8.771 12.240 3.180 1.00 92.38 96 LEU A CA 1
ATOM 742 C C . LEU A 1 96 ? -7.389 12.868 3.286 1.00 92.38 96 LEU A C 1
ATOM 744 O O . LEU A 1 96 ? -7.238 14.069 3.056 1.00 92.38 96 LEU A O 1
ATOM 748 N N . GLN A 1 97 ? -6.385 12.051 3.579 1.00 93.62 97 GLN A N 1
ATOM 749 C CA . GLN A 1 97 ? -5.001 12.492 3.665 1.00 93.62 97 GLN A CA 1
ATOM 750 C C . GLN A 1 97 ? -4.132 11.712 2.685 1.00 93.62 97 GLN A C 1
ATOM 752 O O . GLN A 1 97 ? -4.055 10.489 2.747 1.00 93.62 97 GLN A O 1
ATOM 757 N N . ALA A 1 98 ? -3.463 12.427 1.785 1.00 92.75 98 ALA A N 1
ATOM 758 C CA . ALA A 1 98 ? -2.467 11.857 0.889 1.00 92.75 98 ALA A CA 1
ATOM 759 C C . ALA A 1 98 ? -1.077 12.015 1.510 1.00 92.75 98 ALA A C 1
ATOM 761 O O . ALA A 1 98 ? -0.685 13.136 1.840 1.00 92.75 98 ALA A O 1
ATOM 762 N N . LEU A 1 99 ? -0.338 10.917 1.653 1.00 92.25 99 LEU A N 1
ATOM 763 C CA . LEU A 1 99 ? 1.076 10.941 2.027 1.00 92.25 99 LEU A CA 1
ATOM 764 C C . LEU A 1 99 ? 1.907 10.281 0.913 1.00 92.25 99 LEU A C 1
ATOM 766 O O . LEU A 1 99 ? 1.486 9.244 0.391 1.00 92.25 99 LEU A O 1
ATOM 770 N N . PRO A 1 100 ? 3.047 10.874 0.519 1.00 90.19 100 PRO A N 1
ATOM 771 C CA . PRO A 1 100 ? 3.892 10.342 -0.551 1.00 90.19 100 PRO A CA 1
ATOM 772 C C . PRO A 1 100 ? 4.504 9.005 -0.142 1.00 90.19 100 PRO A C 1
ATOM 774 O O . PRO A 1 100 ? 4.719 8.778 1.044 1.00 90.19 100 PRO A O 1
ATOM 777 N N . LEU A 1 101 ? 4.819 8.126 -1.093 1.00 87.31 101 LEU A N 1
ATOM 778 C CA . LEU A 1 101 ? 5.588 6.933 -0.754 1.00 87.31 101 LEU A CA 1
ATOM 779 C C . LEU A 1 101 ? 7.057 7.329 -0.486 1.00 87.31 101 LEU A C 1
ATOM 781 O O . LEU A 1 101 ? 7.694 7.880 -1.384 1.00 87.31 101 LEU A O 1
ATOM 785 N N . PRO A 1 102 ? 7.614 7.074 0.713 1.00 84.12 102 PRO A N 1
ATOM 786 C CA . PRO A 1 102 ? 9.021 7.340 0.987 1.00 84.12 102 PRO A CA 1
ATOM 787 C C . PRO A 1 102 ? 9.924 6.502 0.079 1.00 84.12 102 PRO A C 1
ATOM 789 O O . PRO A 1 102 ? 9.562 5.407 -0.356 1.00 84.12 102 PRO A O 1
ATOM 792 N N . ALA A 1 103 ? 11.128 6.990 -0.187 1.00 78.94 103 ALA A N 1
ATOM 793 C CA . ALA A 1 103 ? 12.130 6.222 -0.901 1.00 78.94 103 ALA A CA 1
ATOM 794 C C . ALA A 1 103 ? 12.621 5.033 -0.054 1.00 78.94 103 ALA A C 1
ATOM 796 O O . ALA A 1 103 ? 12.626 5.064 1.178 1.00 78.94 103 ALA A O 1
ATOM 797 N N . ASN A 1 104 ? 13.104 3.982 -0.720 1.00 76.31 104 ASN A N 1
ATOM 798 C CA . ASN A 1 104 ? 13.626 2.772 -0.072 1.00 76.31 104 ASN A CA 1
ATOM 799 C C . ASN A 1 104 ? 14.675 3.055 1.028 1.00 76.31 104 ASN A C 1
ATOM 801 O O . ASN A 1 104 ? 14.656 2.417 2.081 1.00 76.31 104 ASN A O 1
ATOM 805 N N . HIS A 1 105 ? 15.553 4.039 0.819 1.00 75.12 105 HIS A N 1
ATOM 806 C CA . HIS A 1 105 ? 16.580 4.430 1.784 1.00 75.12 105 HIS A CA 1
ATOM 807 C C . HIS A 1 105 ? 16.015 5.144 3.022 1.00 75.12 105 HIS A C 1
ATOM 809 O O . HIS A 1 105 ? 16.588 5.018 4.102 1.00 75.12 105 HIS A O 1
ATOM 815 N N . GLU A 1 106 ? 14.885 5.846 2.900 1.00 77.25 106 GLU A N 1
ATOM 816 C CA . GLU A 1 106 ? 14.221 6.524 4.023 1.00 77.25 106 GLU A CA 1
ATOM 817 C C . GLU A 1 106 ? 13.564 5.525 4.985 1.00 77.25 106 GLU A C 1
ATOM 819 O O . GLU A 1 106 ? 13.430 5.804 6.175 1.00 77.25 106 GLU A O 1
ATOM 824 N N . VAL A 1 107 ? 13.201 4.339 4.485 1.00 76.94 107 VAL A N 1
ATOM 825 C CA . VAL A 1 107 ? 12.623 3.238 5.277 1.00 76.94 107 VAL A CA 1
ATOM 826 C C . VAL A 1 107 ? 13.617 2.111 5.581 1.00 76.94 107 VAL A C 1
ATOM 828 O O . VAL A 1 107 ? 13.232 1.068 6.105 1.00 76.94 107 VAL A O 1
ATOM 831 N N . GLY A 1 108 ? 14.905 2.302 5.279 1.00 74.06 108 GLY A N 1
ATOM 832 C CA . GLY A 1 108 ? 15.960 1.334 5.599 1.00 74.06 108 GLY A CA 1
ATOM 833 C C . GLY A 1 108 ? 15.899 0.024 4.802 1.00 74.06 108 GLY A C 1
ATOM 834 O O . GLY A 1 108 ? 16.488 -0.972 5.225 1.00 74.06 108 GLY A O 1
ATOM 835 N N . LEU A 1 109 ? 15.212 0.008 3.657 1.00 72.12 109 LEU A N 1
ATOM 836 C CA . LEU A 1 109 ? 15.169 -1.138 2.750 1.00 72.12 109 LEU A CA 1
ATOM 837 C C . LEU A 1 109 ? 16.327 -1.036 1.756 1.00 72.12 109 LEU A C 1
ATOM 839 O O . LEU A 1 109 ? 16.424 -0.097 0.966 1.00 72.12 109 LEU A O 1
ATOM 843 N N . GLY A 1 110 ? 17.248 -1.994 1.838 1.00 57.41 110 GLY A N 1
ATOM 844 C CA . GLY A 1 110 ? 18.515 -1.940 1.118 1.00 57.41 110 GLY A CA 1
ATOM 845 C C . GLY A 1 110 ? 18.368 -1.931 -0.407 1.00 57.41 110 GLY A C 1
ATOM 846 O O . GLY A 1 110 ? 17.710 -2.792 -0.975 1.00 57.41 110 GLY A O 1
ATOM 847 N N . TYR A 1 111 ? 19.088 -1.017 -1.062 1.00 54.97 111 TYR A N 1
ATOM 848 C CA . TYR A 1 111 ? 20.254 -1.391 -1.872 1.00 54.97 111 TYR A CA 1
ATOM 849 C C . TYR A 1 111 ? 21.433 -0.460 -1.519 1.00 54.97 111 TYR A C 1
ATOM 851 O O . TYR A 1 111 ? 21.210 0.679 -1.104 1.00 54.97 111 TYR A O 1
ATOM 859 N N . PRO A 1 112 ? 22.686 -0.942 -1.616 1.00 44.25 112 PRO A N 1
ATOM 860 C CA . PRO A 1 112 ? 23.871 -0.240 -1.155 1.00 44.25 112 PRO A CA 1
ATOM 861 C C . PRO A 1 112 ? 24.244 0.846 -2.163 1.00 44.25 112 PRO A C 1
ATOM 863 O O . PRO A 1 112 ? 24.953 0.576 -3.126 1.00 44.25 112 PRO A O 1
ATOM 866 N N . ASN A 1 113 ? 23.815 2.080 -1.931 1.00 41.16 113 ASN A N 1
ATOM 867 C CA . ASN A 1 113 ? 24.589 3.209 -2.422 1.00 41.16 113 ASN A CA 1
ATOM 868 C C . ASN A 1 113 ? 25.579 3.577 -1.324 1.00 41.16 113 ASN A C 1
ATOM 870 O O . ASN A 1 113 ? 25.240 4.149 -0.289 1.00 41.16 113 ASN A O 1
ATOM 874 N N . SER A 1 114 ? 26.803 3.109 -1.555 1.00 41.03 114 SER A N 1
ATOM 875 C CA . SER A 1 114 ? 28.052 3.714 -1.119 1.00 41.03 114 SER A CA 1
ATOM 876 C C . SER A 1 114 ? 27.909 5.224 -0.926 1.00 41.03 114 SER A C 1
ATOM 878 O O . SER A 1 114 ? 27.238 5.894 -1.709 1.00 41.03 114 SER A O 1
ATOM 880 N N . TRP A 1 115 ? 28.568 5.706 0.118 1.00 39.97 115 TRP A N 1
ATOM 881 C CA . TRP A 1 115 ? 28.805 7.111 0.413 1.00 39.97 115 TRP A CA 1
ATOM 882 C C . TRP A 1 115 ? 29.266 7.905 -0.814 1.00 39.97 115 TRP A C 1
ATOM 884 O O . TRP A 1 115 ? 29.977 7.308 -1.659 1.00 39.97 115 TRP A O 1
#

Radius of gyration: 13.87 Å; chains: 1; bounding box: 43×24×37 Å

Secondary structure (DSSP, 8-state):
-PPPPEEEEEEEE-SSEEEEEEEETTEEEEEEEEEE-SSBEEEEEEEE-TT-HHHHHTHHHHHHHHHHHHHHHHHHTT-B--S---EEEEE-SS-EEEEEPPPTTTTT-------